Protein AF-A0A0G0TNH9-F1 (afdb_monomer_lite)

Foldseek 3Di:
DAEDEDECQQVLVPPVVLVVCLVCLVGQYYHYHNHAPCDDDPPDPSPRHPNHSVVSSCVSNVVDDDDDDD

InterPro domains:
  IPR036691 Endonuclease/exonuclease/phosphatase superfamily [G3DSA:3.60.10.10] (1-66)
  IPR036691 Endonuclease/exonuclease/phosphatase superfamily [SSF56219] (1-61)

Radius of gyration: 12.54 Å; chains: 1; bounding box: 30×19×34 Å

Structure (mmCIF, N/CA/C/O backbone):
data_AF-A0A0G0TNH9-F1
#
_entry.id   AF-A0A0G0TNH9-F1
#
loop_
_atom_site.group_PDB
_atom_site.id
_atom_site.type_symbol
_atom_site.label_atom_id
_atom_site.label_alt_id
_atom_site.label_comp_id
_atom_site.label_asym_id
_atom_site.label_entity_id
_atom_site.label_seq_id
_atom_site.pdbx_PDB_ins_code
_atom_site.Cartn_x
_atom_site.Cartn_y
_atom_site.Cartn_z
_atom_site.occupancy
_atom_site.B_iso_or_equiv
_atom_site.auth_seq_id
_atom_site.auth_comp_id
_atom_site.auth_asym_id
_atom_site.auth_atom_id
_atom_site.pdbx_PDB_model_num
ATOM 1 N N . MET A 1 1 ? -10.847 -4.967 14.705 1.00 91.81 1 MET A N 1
ATOM 2 C CA . MET A 1 1 ? -9.437 -5.011 14.294 1.00 91.81 1 MET A CA 1
ATOM 3 C C . MET A 1 1 ? -9.243 -6.125 13.275 1.00 91.81 1 MET A C 1
ATOM 5 O O . MET A 1 1 ? -9.489 -7.281 13.603 1.00 91.81 1 MET A O 1
ATOM 9 N N . LYS A 1 2 ? -8.888 -5.778 12.038 1.00 97.81 2 LYS A N 1
ATOM 10 C CA . LYS A 1 2 ? -8.622 -6.679 10.912 1.00 97.81 2 LYS A CA 1
ATOM 11 C C . LYS A 1 2 ? -7.224 -6.401 10.370 1.00 97.81 2 LYS A C 1
ATOM 13 O O . LYS A 1 2 ? -6.847 -5.245 10.200 1.00 97.81 2 LYS A O 1
ATOM 18 N N . ILE A 1 3 ? -6.492 -7.468 10.069 1.00 98.00 3 ILE A N 1
ATOM 19 C CA . ILE A 1 3 ? -5.135 -7.411 9.523 1.00 98.00 3 ILE A C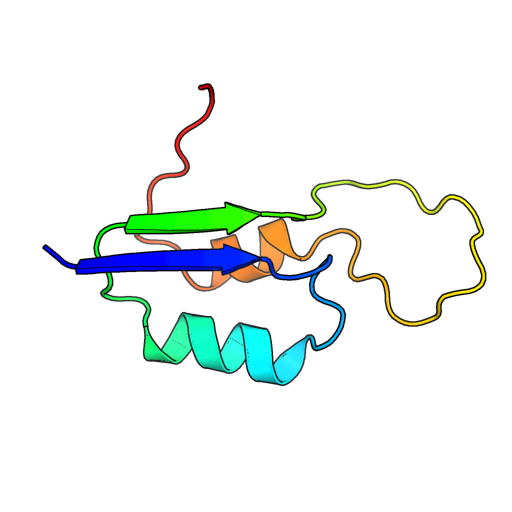A 1
ATOM 20 C C . ILE A 1 3 ? -5.123 -8.211 8.226 1.00 98.00 3 ILE A C 1
ATOM 22 O O . ILE A 1 3 ? -5.655 -9.320 8.181 1.00 98.00 3 ILE A O 1
ATOM 26 N N . ILE A 1 4 ? -4.517 -7.654 7.183 1.00 98.44 4 ILE A N 1
ATOM 27 C CA . ILE A 1 4 ? -4.244 -8.361 5.932 1.00 98.44 4 ILE A CA 1
ATOM 28 C C . ILE A 1 4 ? -2.734 -8.419 5.739 1.00 98.44 4 ILE A C 1
ATOM 30 O O . ILE A 1 4 ? -2.063 -7.391 5.784 1.00 98.44 4 ILE A O 1
ATOM 34 N N . THR A 1 5 ? -2.208 -9.614 5.480 1.00 97.94 5 THR A N 1
ATOM 35 C CA . THR A 1 5 ? -0.830 -9.808 5.021 1.00 97.94 5 THR A CA 1
ATOM 36 C C . THR A 1 5 ? -0.843 -10.264 3.569 1.00 97.94 5 THR A C 1
ATOM 38 O O . THR A 1 5 ? -1.651 -11.121 3.207 1.00 97.94 5 THR A O 1
ATOM 41 N N . LEU A 1 6 ? -0.003 -9.667 2.727 1.00 97.62 6 LEU A N 1
ATOM 42 C CA . LEU A 1 6 ? 0.042 -9.980 1.304 1.00 97.62 6 LEU A CA 1
ATOM 43 C C . LEU A 1 6 ? 1.439 -9.739 0.731 1.00 97.62 6 LEU A C 1
ATOM 45 O O . LEU A 1 6 ? 1.942 -8.614 0.729 1.00 97.62 6 LEU A O 1
ATOM 49 N N . ASN A 1 7 ? 2.018 -10.786 0.154 1.00 96.12 7 ASN A N 1
ATOM 50 C CA . ASN A 1 7 ? 3.172 -10.653 -0.719 1.00 96.12 7 ASN A CA 1
ATOM 51 C C . ASN A 1 7 ? 2.674 -10.224 -2.104 1.00 96.12 7 ASN A C 1
ATOM 53 O O . ASN A 1 7 ? 1.841 -10.910 -2.697 1.00 96.12 7 ASN A O 1
ATOM 57 N N . ILE A 1 8 ? 3.146 -9.077 -2.595 1.00 94.44 8 ILE A N 1
ATOM 58 C CA . ILE A 1 8 ? 2.652 -8.486 -3.847 1.00 94.44 8 ILE A CA 1
ATOM 59 C C . ILE A 1 8 ? 3.573 -8.734 -5.043 1.00 94.44 8 ILE A C 1
ATOM 61 O O . ILE A 1 8 ? 3.245 -8.289 -6.144 1.00 94.44 8 ILE A O 1
ATOM 65 N N . TRP A 1 9 ? 4.711 -9.405 -4.832 1.00 92.69 9 TRP A N 1
ATOM 66 C CA . TRP A 1 9 ? 5.694 -9.758 -5.858 1.00 92.69 9 TRP A CA 1
ATOM 67 C C . TRP A 1 9 ? 6.007 -8.590 -6.810 1.00 92.69 9 TRP A C 1
ATOM 69 O O . TRP A 1 9 ? 5.761 -8.642 -8.017 1.00 92.69 9 TRP A O 1
ATOM 79 N N . GLY A 1 10 ? 6.414 -7.453 -6.238 1.00 88.75 10 GLY A N 1
ATOM 80 C CA . GLY A 1 10 ? 6.732 -6.235 -6.987 1.00 88.75 10 GLY A CA 1
ATOM 81 C C . GLY A 1 10 ? 5.536 -5.521 -7.624 1.00 88.75 10 GLY A C 1
ATOM 82 O O . GLY A 1 10 ? 5.716 -4.540 -8.342 1.00 88.75 10 GLY A O 1
ATOM 83 N N . GLY A 1 11 ? 4.308 -5.986 -7.386 1.00 88.81 11 GLY A N 1
ATOM 84 C CA . GLY A 1 11 ? 3.112 -5.467 -8.045 1.00 88.81 11 GLY A CA 1
ATOM 85 C C . GLY A 1 11 ? 2.951 -5.932 -9.492 1.00 88.81 11 GLY A C 1
ATOM 86 O O . GLY A 1 11 ? 2.320 -5.223 -10.277 1.00 88.81 11 GLY A O 1
ATOM 87 N N . ARG A 1 12 ? 3.494 -7.109 -9.846 1.00 87.19 12 ARG A N 1
ATOM 88 C CA . ARG A 1 12 ? 3.489 -7.663 -11.215 1.00 87.19 12 ARG A CA 1
ATOM 89 C C . ARG A 1 12 ? 2.101 -7.667 -11.872 1.00 87.19 12 ARG A C 1
ATOM 91 O O . ARG A 1 12 ? 1.976 -7.364 -13.056 1.00 87.19 12 ARG A O 1
ATOM 98 N N . ILE A 1 13 ? 1.045 -7.966 -11.106 1.00 89.62 13 ILE A N 1
ATOM 99 C CA . ILE A 1 13 ? -0.360 -7.869 -11.545 1.00 89.62 13 ILE A CA 1
ATOM 100 C C . ILE A 1 13 ? -1.007 -6.562 -11.075 1.00 89.62 13 ILE A C 1
ATOM 102 O O . ILE A 1 13 ? -1.819 -6.524 -10.154 1.00 89.62 13 ILE A O 1
ATOM 106 N N . HIS A 1 14 ? -0.641 -5.470 -11.739 1.00 90.38 14 HIS A N 1
ATOM 107 C CA . HIS A 1 14 ? -0.903 -4.114 -11.261 1.00 90.38 14 HIS A CA 1
ATOM 108 C C . HIS A 1 14 ? -2.388 -3.795 -11.002 1.00 90.38 14 HIS A C 1
ATOM 110 O O . HIS A 1 14 ? -2.767 -3.467 -9.882 1.00 90.38 14 HIS A O 1
ATOM 116 N N . ARG A 1 15 ? -3.258 -3.910 -12.013 1.00 93.44 15 ARG A N 1
ATOM 117 C CA . ARG A 1 15 ? -4.657 -3.461 -11.895 1.00 93.44 15 ARG A CA 1
ATOM 118 C C . ARG A 1 15 ? -5.475 -4.240 -10.848 1.00 93.44 15 ARG A C 1
ATOM 120 O O . ARG A 1 15 ? -6.062 -3.580 -9.992 1.00 93.44 15 ARG A O 1
ATOM 127 N N . PRO A 1 16 ? -5.494 -5.589 -10.841 1.00 95.69 16 PRO A N 1
ATOM 128 C CA . PRO A 1 16 ? -6.205 -6.337 -9.801 1.00 95.69 16 PRO A CA 1
ATOM 129 C C . PRO A 1 16 ? -5.688 -6.030 -8.391 1.00 95.69 16 PRO A C 1
ATOM 131 O O . PRO A 1 16 ? -6.462 -6.012 -7.436 1.00 95.69 16 PRO A O 1
ATOM 134 N N . LEU A 1 17 ? -4.386 -5.752 -8.258 1.00 96.00 17 LEU A N 1
ATOM 135 C CA . LEU A 1 17 ? -3.787 -5.372 -6.985 1.00 96.00 17 LEU A CA 1
ATOM 136 C C . LEU A 1 17 ? -4.290 -4.003 -6.498 1.00 96.00 17 LEU A C 1
ATOM 138 O O . LEU A 1 17 ? -4.622 -3.863 -5.323 1.00 96.00 17 LEU A O 1
ATOM 142 N N . LEU A 1 18 ? -4.406 -3.003 -7.376 1.00 95.75 18 LEU A N 1
ATOM 143 C CA . LEU A 1 18 ? -4.983 -1.706 -6.996 1.00 95.75 18 LEU A CA 1
ATOM 144 C C . LEU A 1 18 ? -6.467 -1.833 -6.611 1.00 95.75 18 LEU A C 1
ATOM 146 O O . LEU A 1 18 ? -6.894 -1.275 -5.602 1.00 95.75 18 LEU A O 1
ATOM 150 N N . GLU A 1 19 ? -7.238 -2.622 -7.364 1.00 98.12 19 GLU A N 1
ATOM 151 C CA . GLU A 1 19 ? -8.648 -2.908 -7.058 1.00 98.12 19 GLU A CA 1
ATOM 152 C C . GLU A 1 19 ? -8.811 -3.620 -5.699 1.00 98.12 19 GLU A C 1
ATOM 154 O O . GLU A 1 19 ? -9.765 -3.353 -4.962 1.00 98.12 19 GLU A O 1
ATOM 159 N N . PHE A 1 20 ? -7.861 -4.486 -5.327 1.00 98.25 20 PHE A N 1
ATOM 160 C CA . PHE A 1 20 ? -7.803 -5.104 -4.003 1.00 98.25 20 PH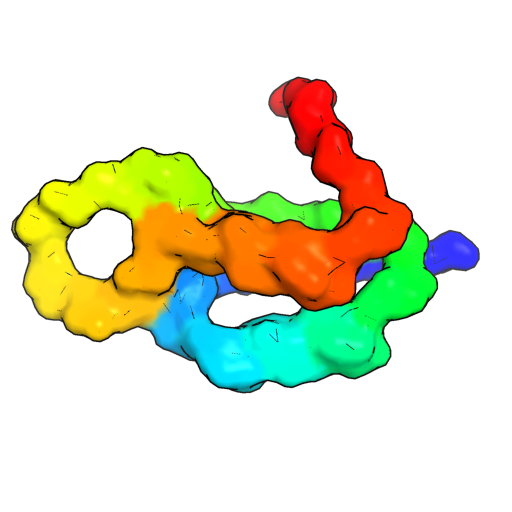E A CA 1
ATOM 161 C C . PHE A 1 20 ? -7.627 -4.060 -2.892 1.00 98.25 20 PHE A C 1
ATOM 163 O O . PHE A 1 20 ? -8.383 -4.073 -1.917 1.00 98.25 20 PHE A O 1
ATOM 170 N N . PHE A 1 21 ? -6.680 -3.129 -3.037 1.00 98.12 21 PHE A N 1
ATOM 171 C CA . PHE A 1 21 ? -6.458 -2.091 -2.026 1.00 98.12 21 PHE A CA 1
ATOM 172 C C . PHE A 1 21 ? -7.645 -1.135 -1.889 1.00 98.12 21 PHE A C 1
ATOM 174 O O . PHE A 1 21 ? -8.004 -0.790 -0.765 1.00 98.12 21 PHE A O 1
ATOM 181 N N . GLU A 1 22 ? -8.313 -0.775 -2.987 1.00 98.12 22 GLU A N 1
ATOM 182 C CA . GLU A 1 22 ? -9.548 0.019 -2.928 1.00 98.12 22 GLU A CA 1
ATOM 183 C C . GLU A 1 22 ? -10.666 -0.711 -2.175 1.00 98.12 22 GLU A C 1
ATOM 185 O O . GLU A 1 22 ? -11.316 -0.139 -1.295 1.00 98.12 22 GLU A O 1
ATOM 190 N N . ARG A 1 23 ? -10.860 -2.004 -2.466 1.00 98.38 23 ARG A N 1
ATOM 191 C CA . ARG A 1 23 ? -11.884 -2.832 -1.812 1.00 98.38 23 ARG A CA 1
ATOM 192 C C . ARG A 1 23 ? -11.668 -2.945 -0.303 1.00 98.38 23 ARG A C 1
ATOM 194 O O . ARG A 1 23 ? -12.639 -2.945 0.451 1.00 98.38 23 ARG A O 1
ATOM 201 N N . TYR A 1 24 ? -10.416 -3.056 0.135 1.00 98.00 24 TYR A N 1
ATOM 202 C CA . TYR A 1 24 ? -10.063 -3.309 1.534 1.00 98.00 24 TYR A CA 1
ATOM 203 C C . TYR A 1 24 ? -9.488 -2.090 2.265 1.00 98.00 24 TYR A C 1
ATOM 205 O O . TYR A 1 24 ? -8.947 -2.242 3.355 1.00 98.00 24 TYR A O 1
ATOM 213 N N . LYS A 1 25 ? -9.646 -0.870 1.738 1.00 96.75 25 LYS A N 1
ATOM 214 C CA . LYS A 1 25 ? -9.029 0.349 2.299 1.00 96.75 25 LYS A CA 1
ATOM 215 C C . LYS A 1 25 ? -9.328 0.639 3.778 1.00 96.75 25 LYS A C 1
ATOM 217 O O . LYS A 1 25 ? -8.554 1.337 4.424 1.00 96.75 25 LYS A O 1
ATOM 222 N N . LEU A 1 26 ? -10.440 0.117 4.307 1.00 96.94 26 LEU A N 1
ATOM 223 C CA . LEU A 1 26 ? -10.866 0.276 5.708 1.00 96.94 26 LEU A CA 1
ATOM 224 C C . LEU A 1 26 ? -10.285 -0.781 6.663 1.00 96.94 26 LEU A C 1
ATOM 226 O O . LEU A 1 26 ? -10.637 -0.794 7.838 1.00 96.94 26 LEU A O 1
ATOM 230 N N . VAL A 1 27 ? -9.454 -1.704 6.173 1.00 97.88 27 VAL A N 1
ATOM 231 C CA . VAL A 1 27 ? -8.663 -2.599 7.030 1.00 97.88 27 VAL A CA 1
ATOM 232 C C . VAL A 1 27 ? -7.792 -1.764 7.964 1.00 97.88 27 VAL A C 1
ATOM 234 O O . VAL A 1 27 ? -7.365 -0.681 7.586 1.00 97.88 27 VAL A O 1
ATOM 237 N N . ASP A 1 28 ? -7.531 -2.258 9.173 1.00 97.69 28 ASP A N 1
ATOM 238 C CA . ASP A 1 28 ? -6.773 -1.497 10.170 1.00 97.69 28 ASP A CA 1
ATOM 239 C C . ASP A 1 28 ? -5.261 -1.549 9.894 1.00 97.69 28 ASP A C 1
ATOM 241 O O . ASP A 1 28 ? -4.567 -0.550 10.058 1.00 97.69 28 ASP A O 1
ATOM 245 N N . ILE A 1 29 ? -4.739 -2.712 9.476 1.00 97.38 29 ILE A N 1
ATOM 246 C CA . ILE A 1 29 ? -3.305 -2.922 9.222 1.00 97.38 29 ILE A CA 1
ATOM 247 C C . ILE A 1 29 ? -3.090 -3.760 7.956 1.00 97.38 29 ILE A C 1
ATOM 249 O O . ILE A 1 29 ? -3.642 -4.856 7.819 1.00 97.38 29 ILE A O 1
ATOM 253 N N . PHE A 1 30 ? -2.217 -3.273 7.073 1.00 97.81 30 PHE A N 1
ATOM 254 C CA . PHE A 1 30 ? -1.645 -4.042 5.969 1.00 97.81 30 PHE A CA 1
ATOM 255 C C . PHE A 1 30 ? -0.180 -4.396 6.249 1.00 97.81 30 PHE A C 1
ATOM 257 O O . PHE A 1 30 ? 0.633 -3.514 6.520 1.00 97.81 30 PHE A O 1
ATOM 264 N N . CYS A 1 31 ? 0.169 -5.673 6.105 1.00 96.56 31 CYS A N 1
ATOM 265 C CA . CYS A 1 31 ? 1.541 -6.176 6.144 1.00 96.56 31 CYS A CA 1
ATOM 266 C C . CYS A 1 31 ? 1.935 -6.642 4.741 1.00 96.56 31 CYS A C 1
ATOM 268 O O . CYS A 1 31 ? 1.490 -7.692 4.286 1.00 96.56 31 CYS A O 1
ATOM 270 N N . LEU A 1 32 ? 2.740 -5.854 4.037 1.00 95.44 32 LEU A N 1
ATOM 271 C CA . LEU A 1 32 ? 3.049 -6.102 2.631 1.00 95.44 32 LEU A CA 1
ATOM 272 C C . LEU A 1 32 ? 4.507 -6.541 2.455 1.00 95.44 32 LEU A C 1
ATOM 274 O O . LEU A 1 32 ? 5.407 -5.937 3.037 1.00 95.44 32 LEU A O 1
ATOM 278 N N . GLN A 1 33 ? 4.740 -7.574 1.642 1.00 94.38 33 GLN A N 1
ATOM 279 C CA . GLN A 1 33 ? 6.079 -8.077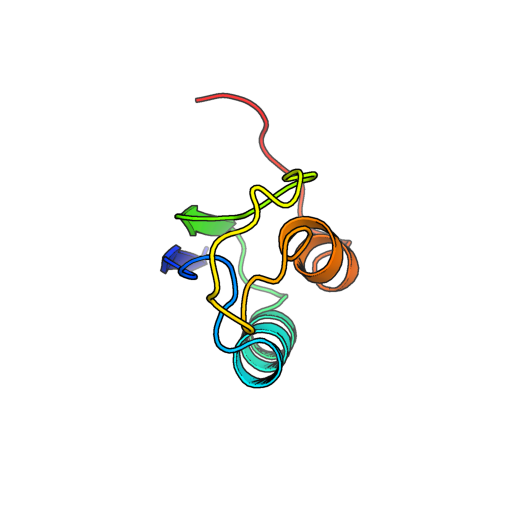 1.303 1.00 94.38 33 GLN A CA 1
ATOM 280 C C . GLN A 1 33 ? 6.381 -7.908 -0.190 1.00 94.38 33 GLN A C 1
ATOM 282 O O . GLN A 1 33 ? 5.468 -7.788 -1.005 1.00 94.38 33 GLN A O 1
ATOM 287 N N . GLU A 1 34 ? 7.675 -7.903 -0.531 1.00 92.12 34 GLU A N 1
ATOM 288 C CA . GLU A 1 34 ? 8.181 -7.725 -1.902 1.00 92.12 34 GLU A CA 1
ATOM 289 C C . GLU A 1 34 ? 7.662 -6.450 -2.586 1.00 92.12 34 GLU A C 1
ATOM 291 O O . GLU A 1 34 ? 7.276 -6.444 -3.752 1.00 92.12 34 GLU A O 1
ATOM 296 N N . ILE A 1 35 ? 7.641 -5.341 -1.844 1.00 90.06 35 ILE A N 1
ATOM 297 C CA . ILE A 1 35 ? 7.249 -4.034 -2.373 1.00 90.06 35 ILE A CA 1
ATOM 298 C C . ILE A 1 35 ? 8.460 -3.328 -2.983 1.00 90.06 35 ILE A C 1
ATOM 300 O O . ILE A 1 35 ? 9.500 -3.189 -2.339 1.00 90.06 35 ILE A O 1
ATOM 304 N N . TYR A 1 36 ? 8.289 -2.771 -4.180 1.00 87.81 36 TYR A N 1
ATOM 305 C CA . TYR A 1 36 ? 9.260 -1.864 -4.786 1.00 87.81 36 TYR A CA 1
ATOM 306 C C . TYR A 1 36 ? 8.960 -0.399 -4.452 1.00 87.81 36 TYR A C 1
ATOM 308 O O . TYR A 1 36 ? 7.830 0.084 -4.586 1.00 87.81 36 TYR A O 1
ATOM 316 N N . HIS A 1 37 ? 9.994 0.321 -4.015 1.00 82.69 37 HIS A N 1
ATOM 317 C CA . HIS A 1 37 ? 9.929 1.745 -3.711 1.00 82.69 37 HIS A CA 1
ATOM 318 C C . HIS A 1 37 ? 11.193 2.445 -4.207 1.00 82.69 37 HIS A C 1
ATOM 320 O O . HIS A 1 37 ? 12.265 2.260 -3.634 1.00 82.69 37 HIS A O 1
ATOM 326 N N . ARG A 1 38 ? 11.059 3.291 -5.239 1.00 74.81 38 ARG A N 1
ATOM 327 C CA . ARG A 1 38 ? 12.184 4.030 -5.840 1.00 74.81 38 ARG A CA 1
ATOM 328 C C . ARG A 1 38 ? 13.290 3.108 -6.369 1.00 74.81 38 ARG A C 1
ATOM 330 O O . ARG A 1 38 ? 14.468 3.465 -6.338 1.00 74.81 38 ARG A O 1
ATOM 337 N N . SER A 1 39 ? 12.915 1.931 -6.861 1.00 66.81 39 SER A N 1
ATOM 338 C CA . SER A 1 39 ? 13.855 0.977 -7.442 1.00 66.81 39 SER A CA 1
ATOM 339 C C . SER A 1 39 ? 14.379 1.519 -8.777 1.00 66.81 39 SER A C 1
ATOM 341 O O . SER A 1 39 ? 13.602 1.934 -9.638 1.00 66.81 39 SER A O 1
ATOM 343 N N . LYS A 1 40 ? 15.703 1.536 -8.973 1.00 60.59 40 LYS A N 1
ATOM 344 C CA . LYS A 1 40 ? 16.287 1.824 -10.292 1.00 60.59 40 LYS A CA 1
ATOM 345 C C . LYS A 1 40 ? 16.070 0.601 -11.188 1.00 60.59 40 LYS A C 1
ATOM 347 O O . LYS A 1 40 ? 16.264 -0.516 -10.718 1.00 60.59 40 LYS A O 1
ATOM 352 N N . LYS A 1 41 ? 15.719 0.802 -12.467 1.00 55.16 41 LYS A N 1
ATOM 353 C CA . LYS A 1 41 ? 15.790 -0.273 -13.472 1.00 55.16 41 LYS A CA 1
ATOM 354 C C . LYS A 1 41 ? 17.234 -0.755 -13.541 1.00 55.16 41 LYS A C 1
ATOM 356 O O . LYS A 1 41 ? 18.068 -0.095 -14.154 1.00 55.16 41 LYS A O 1
ATOM 361 N N . VAL A 1 42 ? 17.529 -1.894 -12.934 1.00 56.62 42 VAL A N 1
ATOM 362 C CA . VAL A 1 42 ? 18.552 -2.765 -13.502 1.00 56.62 42 VAL A CA 1
ATOM 363 C C . VAL A 1 42 ? 17.869 -3.376 -14.715 1.00 56.62 42 VAL A C 1
ATOM 365 O O . VAL A 1 42 ? 16.719 -3.793 -14.613 1.00 56.62 42 VAL A O 1
ATOM 368 N N . VAL A 1 43 ? 18.494 -3.300 -15.886 1.00 53.81 43 VAL A N 1
ATOM 369 C CA . VAL A 1 43 ? 17.940 -3.862 -17.121 1.00 53.81 43 VAL A CA 1
ATOM 370 C C . VAL A 1 43 ? 17.855 -5.376 -16.935 1.00 53.81 43 VAL A C 1
ATOM 372 O O . VAL A 1 43 ? 18.813 -6.095 -17.185 1.00 53.81 43 VAL A O 1
ATOM 375 N N . VAL A 1 44 ? 16.730 -5.846 -16.415 1.00 55.19 44 VAL A N 1
ATOM 376 C CA . VAL A 1 44 ? 16.329 -7.246 -16.414 1.00 55.19 44 VAL A CA 1
ATOM 377 C C . VAL A 1 44 ? 15.090 -7.276 -17.293 1.00 55.19 44 VAL A C 1
ATOM 379 O O . VAL A 1 44 ? 14.212 -6.425 -17.165 1.00 55.19 44 VAL A O 1
ATOM 382 N N . GLU A 1 45 ? 15.064 -8.183 -18.260 1.00 52.84 45 GLU A N 1
ATOM 383 C CA . GLU A 1 45 ? 14.110 -8.233 -19.376 1.00 52.84 45 GLU A CA 1
ATOM 384 C C . GLU A 1 45 ? 12.640 -8.489 -18.975 1.00 52.84 45 GLU A C 1
ATOM 386 O O . GLU A 1 45 ? 11.801 -8.765 -19.835 1.00 52.84 45 GLU A O 1
ATOM 391 N N . ASP A 1 46 ? 12.288 -8.378 -17.692 1.00 53.66 46 ASP A N 1
ATOM 392 C CA . ASP A 1 46 ? 10.935 -8.618 -17.203 1.00 53.66 46 ASP A CA 1
ATOM 393 C C . ASP A 1 46 ? 10.090 -7.340 -17.361 1.00 53.66 46 ASP A C 1
ATOM 395 O O . ASP A 1 46 ? 10.168 -6.369 -16.607 1.00 53.66 46 ASP A O 1
ATOM 399 N N . LYS A 1 47 ? 9.272 -7.315 -18.418 1.00 54.53 47 LYS A N 1
ATOM 400 C CA . LYS A 1 47 ? 8.445 -6.170 -18.854 1.00 54.53 47 LYS A CA 1
ATOM 401 C C . LYS A 1 47 ? 7.347 -5.746 -17.854 1.00 54.53 47 LYS A C 1
ATOM 403 O O . LYS A 1 47 ? 6.528 -4.895 -18.197 1.00 54.53 47 LYS A O 1
ATOM 408 N N . GLY A 1 48 ? 7.301 -6.336 -16.657 1.00 54.72 48 GLY A N 1
ATOM 409 C CA . GLY A 1 48 ? 6.211 -6.201 -15.686 1.00 54.72 48 GLY A CA 1
ATOM 410 C C . GLY A 1 48 ? 6.533 -5.437 -14.399 1.00 54.72 48 GLY A C 1
ATOM 411 O O . GLY A 1 48 ? 5.619 -5.231 -13.601 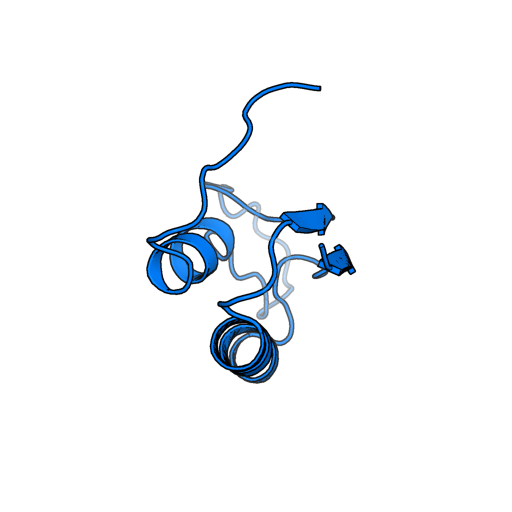1.00 54.72 48 GLY A O 1
ATOM 412 N N . ASP A 1 49 ? 7.779 -5.012 -14.176 1.00 57.31 49 ASP A N 1
ATOM 413 C CA . ASP A 1 49 ? 8.158 -4.422 -12.888 1.00 57.31 49 ASP A CA 1
ATOM 414 C C . ASP A 1 49 ? 7.587 -3.011 -12.695 1.00 57.31 49 ASP A C 1
ATOM 416 O O . ASP A 1 49 ? 8.011 -2.036 -13.327 1.00 57.31 49 ASP A O 1
ATOM 420 N N . GLN A 1 50 ? 6.647 -2.890 -11.753 1.00 67.19 50 GLN A N 1
ATOM 421 C CA . GLN A 1 50 ? 6.155 -1.609 -11.252 1.00 67.19 50 GLN A CA 1
ATOM 422 C C . GLN A 1 50 ? 7.082 -1.111 -10.146 1.00 67.19 50 GLN A C 1
ATOM 424 O O . GLN A 1 50 ? 6.852 -1.277 -8.950 1.00 67.19 50 GLN A O 1
ATOM 429 N N . LEU A 1 51 ? 8.159 -0.453 -10.568 1.00 70.94 51 LEU A N 1
ATOM 430 C CA . LEU A 1 51 ? 9.270 -0.002 -9.716 1.00 70.94 51 LEU A CA 1
ATOM 431 C C . LEU A 1 51 ? 8.873 1.004 -8.620 1.00 70.94 51 LEU A C 1
ATOM 433 O O . LEU A 1 51 ? 9.694 1.353 -7.768 1.00 70.94 51 LEU A O 1
ATOM 437 N N . ASN A 1 52 ? 7.627 1.482 -8.653 1.00 82.50 52 ASN A N 1
ATOM 438 C CA . ASN A 1 52 ? 7.059 2.438 -7.713 1.00 82.50 52 ASN A CA 1
ATOM 439 C C . ASN A 1 52 ? 5.681 2.021 -7.172 1.00 82.50 52 ASN A C 1
ATOM 441 O O . ASN A 1 52 ? 4.947 2.892 -6.709 1.00 82.50 52 ASN A O 1
ATOM 445 N N . ILE A 1 53 ? 5.351 0.721 -7.152 1.00 90.81 53 ILE A N 1
ATOM 446 C CA . ILE A 1 53 ? 4.057 0.223 -6.647 1.00 90.81 53 ILE A CA 1
ATOM 447 C C . ILE A 1 53 ? 3.726 0.734 -5.234 1.00 90.81 53 ILE A C 1
ATOM 449 O O . ILE A 1 53 ? 2.566 0.986 -4.917 1.00 90.81 53 ILE A O 1
ATOM 453 N N . PHE A 1 54 ? 4.740 0.979 -4.393 1.00 92.69 54 PHE A N 1
ATOM 454 C CA . PHE A 1 54 ? 4.538 1.601 -3.083 1.00 92.69 54 PHE A CA 1
ATOM 455 C C . PHE A 1 54 ? 3.803 2.952 -3.160 1.00 92.69 54 PHE A C 1
ATOM 457 O 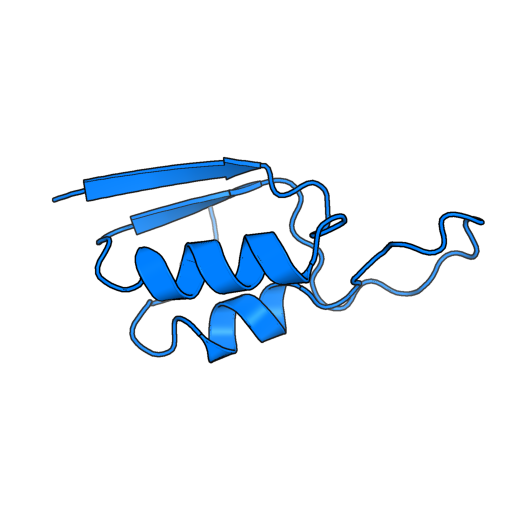O . PHE A 1 54 ? 2.934 3.229 -2.336 1.00 92.69 54 PHE A O 1
ATOM 464 N N . SER A 1 55 ? 4.150 3.804 -4.128 1.00 92.19 55 SER A N 1
ATOM 465 C CA . SER A 1 55 ? 3.539 5.128 -4.283 1.00 92.19 55 SER A CA 1
ATOM 466 C C . SER A 1 55 ? 2.065 5.022 -4.671 1.00 92.19 55 SER A C 1
ATOM 468 O O . SER A 1 55 ? 1.245 5.775 -4.149 1.00 92.19 55 SER A O 1
ATOM 470 N N . ASP A 1 56 ? 1.719 4.061 -5.528 1.00 93.75 56 ASP A N 1
ATOM 471 C CA . ASP A 1 56 ? 0.337 3.824 -5.952 1.00 93.75 56 ASP A CA 1
ATOM 472 C C . ASP A 1 56 ? -0.516 3.331 -4.781 1.00 93.75 56 ASP A C 1
ATOM 474 O O . ASP A 1 56 ? -1.591 3.869 -4.517 1.00 93.75 56 ASP A O 1
ATOM 478 N N . ILE A 1 57 ? 0.014 2.382 -4.002 1.00 95.25 57 ILE A N 1
ATOM 479 C CA . ILE A 1 57 ? -0.631 1.888 -2.780 1.00 95.25 57 ILE A CA 1
ATOM 480 C C . ILE A 1 57 ? -0.834 3.032 -1.777 1.00 95.25 57 ILE A C 1
ATOM 482 O O . ILE A 1 57 ? -1.918 3.171 -1.216 1.00 95.25 57 ILE A O 1
ATOM 486 N N . GLN A 1 58 ? 0.169 3.893 -1.578 1.00 94.44 58 GLN A N 1
ATOM 487 C CA . GLN A 1 58 ? 0.065 5.038 -0.666 1.00 94.44 58 GLN A CA 1
ATOM 488 C C . GLN A 1 58 ? -0.986 6.063 -1.131 1.00 94.44 58 GLN A C 1
ATOM 490 O O . GLN A 1 58 ? -1.653 6.684 -0.304 1.00 94.44 58 GLN A O 1
ATOM 495 N N . ASN A 1 59 ? -1.161 6.233 -2.444 1.00 95.06 59 ASN A N 1
ATOM 496 C CA . ASN A 1 59 ? -2.186 7.113 -3.007 1.00 95.06 59 ASN A CA 1
ATOM 497 C C . ASN A 1 59 ? -3.609 6.580 -2.800 1.00 95.06 59 ASN A C 1
ATOM 499 O O . ASN A 1 59 ? -4.529 7.387 -2.667 1.00 95.06 59 ASN A O 1
ATOM 503 N N . ILE A 1 60 ? -3.792 5.259 -2.759 1.00 96.81 60 ILE A N 1
ATOM 504 C CA . ILE A 1 60 ? -5.078 4.620 -2.443 1.00 96.81 60 ILE A CA 1
ATOM 505 C C . ILE A 1 60 ? -5.334 4.682 -0.932 1.00 96.81 60 ILE A C 1
ATOM 507 O O . ILE A 1 60 ? -6.396 5.100 -0.470 1.00 96.81 60 ILE A O 1
ATOM 511 N N . LEU A 1 61 ? -4.325 4.336 -0.134 1.00 96.50 61 LEU A N 1
ATOM 512 C CA . LEU A 1 61 ? -4.418 4.217 1.319 1.00 96.50 61 LEU A CA 1
ATOM 513 C C . LEU A 1 61 ? -4.022 5.513 2.050 1.00 96.50 61 LEU A C 1
ATOM 515 O O . LEU A 1 61 ? -3.291 5.470 3.034 1.00 96.50 61 LEU A O 1
ATOM 519 N N . LYS A 1 62 ? -4.516 6.683 1.620 1.00 94.56 62 LYS A N 1
ATOM 520 C CA . LYS A 1 62 ? -4.125 7.996 2.197 1.00 94.56 62 LYS A CA 1
ATOM 521 C C . LYS A 1 62 ? -4.356 8.136 3.708 1.00 94.56 62 LYS A C 1
ATOM 523 O O . LYS A 1 62 ? -3.703 8.956 4.343 1.00 94.56 62 LYS A O 1
ATOM 528 N N . GLY A 1 63 ? -5.30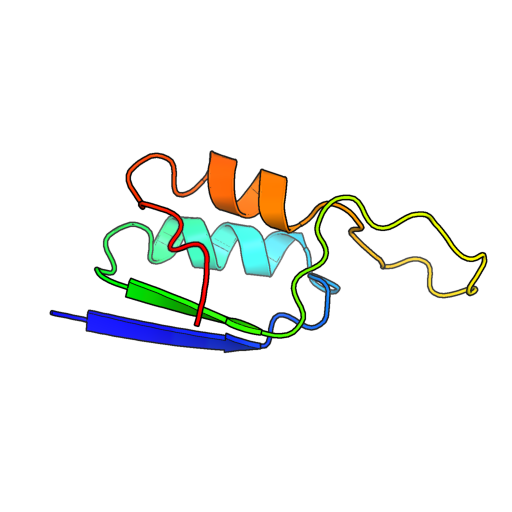3 7.380 4.268 1.00 93.38 63 GLY A N 1
ATOM 529 C CA . GLY A 1 63 ? -5.603 7.367 5.706 1.00 93.38 63 GLY A CA 1
ATOM 530 C C . GLY A 1 63 ? -4.736 6.407 6.525 1.00 93.38 63 GLY A C 1
ATOM 531 O O . GLY A 1 63 ? -4.810 6.424 7.750 1.00 93.38 63 GLY A O 1
ATOM 532 N N . HIS A 1 64 ? -3.927 5.570 5.871 1.00 95.69 64 HIS A N 1
ATOM 533 C CA . HIS A 1 64 ? -3.031 4.632 6.541 1.00 95.69 64 HIS A CA 1
ATOM 534 C C . HIS A 1 64 ? -1.698 5.294 6.868 1.00 95.69 64 HIS A C 1
ATOM 536 O O . HIS A 1 64 ? -1.089 5.971 6.037 1.00 95.69 64 HIS A O 1
ATOM 542 N N . MET A 1 65 ? -1.202 5.048 8.078 1.00 94.69 65 MET A N 1
ATOM 543 C CA . MET A 1 65 ? 0.133 5.473 8.477 1.00 94.69 65 MET A CA 1
ATOM 544 C C . MET A 1 65 ? 1.157 4.412 8.076 1.00 94.69 65 MET A C 1
ATOM 546 O O . MET A 1 65 ? 1.083 3.261 8.502 1.00 94.69 65 MET A O 1
ATOM 550 N N . ARG A 1 66 ? 2.167 4.812 7.300 1.00 91.25 66 ARG A N 1
ATOM 551 C CA . ARG A 1 66 ? 3.326 3.955 7.042 1.00 91.25 66 ARG A CA 1
ATOM 552 C C . ARG A 1 66 ? 4.174 3.830 8.303 1.00 91.25 66 ARG A C 1
ATOM 554 O O . ARG A 1 66 ? 4.810 4.800 8.713 1.00 91.25 66 ARG A O 1
ATOM 561 N N . ILE A 1 67 ? 4.279 2.619 8.831 1.00 89.25 67 ILE A N 1
ATOM 562 C CA . ILE A 1 67 ? 5.254 2.291 9.871 1.00 89.25 67 ILE A CA 1
ATOM 563 C C . ILE A 1 67 ? 6.626 2.156 9.196 1.00 89.25 67 ILE A C 1
ATOM 565 O O . ILE A 1 67 ? 6.805 1.360 8.275 1.00 89.25 67 ILE A O 1
ATOM 569 N N . LYS A 1 68 ? 7.585 2.998 9.591 1.00 74.12 68 LYS A N 1
ATOM 570 C CA . LYS A 1 68 ? 8.992 2.877 9.188 1.00 74.12 68 LYS A CA 1
ATOM 571 C C . LYS A 1 68 ? 9.727 2.200 10.346 1.00 74.12 68 LYS A C 1
ATOM 573 O O . LYS A 1 68 ? 9.648 2.725 11.451 1.00 74.12 68 LYS A O 1
ATOM 578 N N . ASN A 1 69 ? 10.464 1.127 10.055 1.00 58.19 69 ASN A N 1
ATOM 579 C CA . ASN A 1 69 ? 11.315 0.347 10.969 1.00 58.19 69 ASN A CA 1
ATOM 580 C C . ASN A 1 69 ? 10.588 -0.746 11.776 1.00 58.19 69 ASN A C 1
ATOM 582 O O . ASN A 1 69 ? 9.842 -0.453 12.708 1.00 58.19 69 ASN A O 1
ATOM 586 N N . ILE A 1 70 ? 10.892 -1.999 11.423 1.00 50.97 70 ILE A N 1
ATOM 587 C CA . ILE A 1 70 ? 11.095 -3.132 12.339 1.00 50.97 70 ILE A CA 1
ATOM 588 C C . ILE A 1 70 ? 12.425 -3.758 11.919 1.00 50.97 70 ILE A C 1
ATOM 590 O O . ILE A 1 70 ? 12.633 -3.849 10.685 1.00 50.97 70 ILE A O 1
#

pLDDT: mean 85.85, std 15.56, range [50.97, 98.44]

Secondary structure (DSSP, 8-state):
--EEEEE-GGGSSHHHHHHHHHHTTT-SEEEEES--SS------S-TT--TTHHHHHHHH-TTSPPPP--

Organism: NCBI:txid1618734

Sequence (70 aa):
MKIITLNIWGGRIHRPLLEFFERYKLVDIFCLQEIYHRSKKVVVEDKGDQLNIFSDIQNILKGHMRIKNI